Protein AF-A0A1J3DJ82-F1 (afdb_monomer_lite)

Radius of gyration: 25.89 Å; chains: 1; bounding box: 65×46×77 Å

Structure (mmCIF, N/CA/C/O backbone):
data_AF-A0A1J3DJ82-F1
#
_entry.id   AF-A0A1J3DJ82-F1
#
loop_
_atom_site.group_PDB
_atom_site.id
_atom_site.type_symbol
_atom_site.label_atom_id
_atom_site.label_alt_id
_atom_site.label_comp_id
_atom_site.label_asym_id
_atom_site.label_entity_id
_atom_site.label_seq_id
_atom_site.pdbx_PDB_ins_code
_atom_site.Cartn_x
_atom_site.Cartn_y
_atom_site.Cartn_z
_atom_site.occupancy
_atom_site.B_iso_or_equiv
_atom_site.auth_seq_id
_atom_site.auth_comp_id
_atom_site.auth_asym_id
_atom_site.auth_atom_id
_atom_site.pdbx_PDB_model_num
ATOM 1 N N . PRO A 1 1 ? 9.971 11.910 10.826 1.00 67.25 1 PRO A N 1
ATOM 2 C CA . PRO A 1 1 ? 11.140 11.714 9.933 1.00 67.25 1 PRO A CA 1
ATOM 3 C C . PRO A 1 1 ? 10.758 12.055 8.487 1.00 67.25 1 PRO A C 1
ATOM 5 O O . PRO A 1 1 ? 9.650 11.736 8.072 1.00 67.25 1 PRO A O 1
ATOM 8 N N . SER A 1 2 ? 11.635 12.730 7.747 1.00 73.75 2 SER A N 1
ATOM 9 C CA . SER A 1 2 ? 11.445 13.043 6.327 1.00 73.75 2 SER A CA 1
ATOM 10 C C . SER A 1 2 ? 12.507 12.320 5.497 1.00 73.75 2 SER A C 1
ATOM 12 O O . SER A 1 2 ? 13.631 12.121 5.958 1.00 73.75 2 SER A O 1
ATOM 14 N N . ARG A 1 3 ? 12.142 11.896 4.283 1.00 75.88 3 ARG A N 1
ATOM 15 C CA . ARG A 1 3 ? 13.040 11.240 3.325 1.00 75.88 3 ARG A CA 1
ATOM 16 C C . ARG A 1 3 ? 12.827 11.855 1.951 1.00 75.88 3 ARG A C 1
ATOM 18 O O . ARG A 1 3 ? 11.694 11.933 1.483 1.00 75.88 3 ARG A O 1
ATOM 25 N N . GLU A 1 4 ? 13.912 12.283 1.322 1.00 82.00 4 GLU A N 1
ATOM 26 C CA . GLU A 1 4 ? 13.890 12.733 -0.065 1.00 82.00 4 GLU A CA 1
ATOM 27 C C . GLU A 1 4 ? 13.910 11.520 -0.999 1.00 82.00 4 GLU A C 1
ATOM 29 O O . GLU A 1 4 ? 14.662 10.564 -0.790 1.00 82.00 4 GLU A O 1
ATOM 34 N N . ILE A 1 5 ? 13.055 11.547 -2.019 1.00 78.50 5 ILE A N 1
ATOM 35 C CA . ILE A 1 5 ? 12.950 10.484 -3.014 1.00 78.50 5 ILE A CA 1
ATOM 36 C C . ILE A 1 5 ? 13.357 11.068 -4.363 1.00 78.50 5 ILE A C 1
ATOM 38 O O . ILE A 1 5 ? 12.612 11.838 -4.966 1.00 78.50 5 ILE A O 1
ATOM 42 N N . VAL A 1 6 ? 14.533 10.672 -4.846 1.00 81.38 6 VAL A N 1
ATOM 43 C CA . VAL A 1 6 ? 15.027 11.069 -6.165 1.00 81.38 6 VAL A CA 1
ATOM 44 C C . VAL A 1 6 ? 14.463 10.113 -7.211 1.00 81.38 6 VAL A C 1
ATOM 46 O O . VAL A 1 6 ? 14.682 8.905 -7.149 1.00 81.38 6 VAL A O 1
ATOM 49 N N . HIS A 1 7 ? 13.739 10.654 -8.186 1.00 76.69 7 HIS A N 1
ATOM 50 C CA . HIS A 1 7 ? 13.222 9.904 -9.326 1.00 76.69 7 HIS A CA 1
ATOM 51 C C . HIS A 1 7 ? 13.285 10.765 -10.593 1.00 76.69 7 HIS A C 1
ATOM 53 O O . HIS A 1 7 ? 13.337 11.993 -10.519 1.00 76.69 7 HIS A O 1
ATOM 59 N N . SER A 1 8 ? 13.253 10.144 -11.774 1.00 79.81 8 SER A N 1
ATOM 60 C CA . SER A 1 8 ? 13.130 10.910 -13.017 1.00 79.81 8 SER A CA 1
ATOM 61 C C . SER A 1 8 ? 11.715 11.477 -13.154 1.00 79.81 8 SER A C 1
ATOM 63 O O . SER A 1 8 ? 10.728 10.841 -12.768 1.00 79.81 8 SER A O 1
ATOM 65 N N . HIS A 1 9 ? 11.597 12.681 -13.714 1.00 74.56 9 HIS A N 1
ATOM 66 C CA . HIS A 1 9 ? 10.300 13.302 -13.997 1.00 74.56 9 HIS A CA 1
ATOM 67 C C . HIS A 1 9 ? 9.431 12.412 -14.909 1.00 74.56 9 HIS A C 1
ATOM 69 O O . HIS A 1 9 ? 8.230 12.247 -14.685 1.00 74.56 9 HIS A O 1
ATOM 75 N N . ASP A 1 10 ? 10.061 11.753 -15.884 1.00 78.50 10 ASP A N 1
ATOM 76 C CA . ASP A 1 10 ? 9.384 10.891 -16.857 1.00 78.50 10 ASP A CA 1
ATOM 77 C C . ASP A 1 10 ? 8.831 9.595 -16.269 1.00 78.50 10 ASP A C 1
ATOM 79 O O . ASP A 1 10 ? 7.903 9.013 -16.825 1.00 78.50 10 ASP A O 1
ATOM 83 N N . PHE A 1 11 ? 9.354 9.141 -15.134 1.00 80.06 11 PHE A N 1
ATOM 84 C CA . PHE A 1 11 ? 8.830 7.948 -14.486 1.00 80.06 11 PHE A CA 1
ATOM 85 C C . PHE A 1 11 ? 7.483 8.223 -13.804 1.00 80.06 11 PHE A C 1
ATOM 87 O O . PHE A 1 11 ? 6.529 7.463 -13.970 1.00 80.06 11 PHE A O 1
ATOM 94 N N . ASN A 1 12 ? 7.365 9.347 -13.095 1.00 82.94 12 ASN A N 1
ATOM 95 C CA . ASN A 1 12 ? 6.181 9.631 -12.283 1.00 82.94 12 ASN A CA 1
ATOM 96 C C . ASN A 1 12 ? 4.997 10.154 -13.120 1.00 82.94 12 ASN A C 1
ATOM 98 O O . ASN A 1 12 ? 3.842 9.933 -12.770 1.00 82.94 12 ASN A O 1
ATOM 102 N N . ARG A 1 13 ? 5.256 10.767 -14.288 1.00 87.56 13 ARG A N 1
ATOM 103 C CA . ARG A 1 13 ? 4.194 11.295 -15.173 1.00 87.56 13 ARG A CA 1
ATOM 104 C C . ARG A 1 13 ? 3.207 10.236 -15.684 1.00 87.56 13 ARG A C 1
ATOM 106 O O . ARG A 1 13 ? 2.110 10.577 -16.115 1.00 87.56 13 ARG A O 1
ATOM 113 N N . HIS A 1 14 ? 3.623 8.971 -15.700 1.00 88.12 14 HIS A N 1
ATOM 114 C CA . HIS A 1 14 ? 2.829 7.836 -16.175 1.00 88.12 14 HIS A CA 1
ATOM 115 C C . HIS A 1 14 ? 2.291 6.971 -15.037 1.00 88.12 14 HIS A C 1
ATOM 117 O O . HIS A 1 14 ? 1.587 5.989 -15.286 1.00 88.12 14 HIS A O 1
ATOM 123 N N . LEU A 1 15 ? 2.630 7.310 -13.795 1.00 89.56 15 LEU A N 1
ATOM 124 C CA . LEU A 1 15 ? 2.198 6.551 -12.645 1.00 89.56 15 LEU A CA 1
ATOM 125 C C . LEU A 1 15 ? 0.747 6.899 -12.318 1.00 89.56 15 LEU A C 1
ATOM 127 O O . LEU A 1 15 ? 0.344 8.062 -12.309 1.00 89.56 15 LEU A O 1
ATOM 131 N N . THR A 1 16 ? -0.055 5.872 -12.047 1.00 93.88 16 THR A N 1
ATOM 132 C CA . THR A 1 16 ? -1.401 6.097 -11.515 1.00 93.88 16 THR A CA 1
ATOM 133 C C . THR A 1 16 ? -1.276 6.766 -10.143 1.00 93.88 16 THR A C 1
ATOM 135 O O . THR A 1 16 ? -0.488 6.280 -9.330 1.00 93.88 16 THR A O 1
ATOM 138 N N . PRO A 1 17 ? -2.033 7.841 -9.858 1.00 93.50 17 PRO A N 1
ATOM 139 C CA . PRO A 1 17 ? -2.006 8.474 -8.547 1.00 93.50 17 PRO A CA 1
ATOM 140 C C . PRO A 1 17 ? -2.315 7.471 -7.439 1.00 93.50 17 PRO A C 1
ATOM 142 O O . PRO A 1 17 ? -3.263 6.688 -7.550 1.00 93.50 17 PRO A O 1
ATOM 145 N N . PHE A 1 18 ? -1.523 7.518 -6.370 1.00 95.62 18 PHE A N 1
ATOM 146 C CA . PHE A 1 18 ? -1.747 6.680 -5.202 1.00 95.62 18 PHE A CA 1
ATOM 147 C C . PHE A 1 18 ? -3.068 7.034 -4.539 1.00 95.62 18 PHE A C 1
ATOM 149 O O . PHE A 1 18 ? -3.422 8.209 -4.415 1.00 95.62 18 PHE A O 1
ATOM 156 N N . LYS A 1 19 ? -3.778 6.003 -4.090 1.00 96.44 19 LYS A N 1
ATOM 157 C CA . LYS A 1 19 ? -4.995 6.158 -3.302 1.00 96.44 19 LYS A CA 1
ATOM 158 C C . LYS A 1 19 ? -4.866 5.336 -2.036 1.00 96.44 19 LYS A C 1
ATOM 160 O O . LYS A 1 19 ? -4.700 4.120 -2.102 1.00 96.44 19 LYS A O 1
ATOM 165 N N . ALA A 1 20 ? -4.917 6.039 -0.915 1.00 97.25 20 ALA A N 1
ATOM 166 C CA . ALA A 1 20 ? -5.149 5.437 0.381 1.00 97.25 20 ALA A CA 1
ATOM 167 C C . ALA A 1 20 ? -6.644 5.126 0.512 1.00 97.25 20 ALA A C 1
ATOM 169 O O . ALA A 1 20 ? -7.482 5.924 0.086 1.00 97.25 20 ALA A O 1
ATOM 170 N N . GLU A 1 21 ? -6.970 3.966 1.063 1.00 97.50 21 GLU A N 1
ATOM 171 C CA . GLU A 1 21 ? -8.342 3.479 1.194 1.00 97.50 21 GLU A CA 1
ATOM 172 C C . GLU A 1 21 ? -8.560 2.934 2.605 1.00 97.50 21 GLU A C 1
ATOM 174 O O . GLU A 1 21 ? -7.694 2.244 3.139 1.00 97.50 21 GLU A O 1
ATOM 179 N N . TRP A 1 22 ? -9.710 3.244 3.199 1.00 97.56 22 TRP A N 1
ATOM 180 C CA . TRP A 1 22 ? -10.109 2.706 4.500 1.00 97.56 22 TRP A CA 1
ATOM 181 C C . TRP A 1 22 ? -10.492 1.231 4.387 1.00 97.56 22 TRP A C 1
ATOM 183 O O . TRP A 1 22 ? -11.026 0.810 3.355 1.00 97.56 22 TRP A O 1
ATOM 193 N N . ASP A 1 23 ? -10.267 0.455 5.447 1.00 96.25 23 ASP A N 1
ATOM 194 C CA . ASP A 1 23 ? -10.859 -0.877 5.550 1.00 96.25 23 ASP A CA 1
ATOM 195 C C . ASP A 1 23 ? -12.384 -0.755 5.720 1.00 96.25 23 ASP A C 1
ATOM 197 O O . ASP A 1 23 ? -12.850 -0.295 6.760 1.00 96.25 23 ASP A O 1
ATOM 201 N N . PRO A 1 24 ? -13.195 -1.187 4.735 1.00 95.75 24 PRO A N 1
ATOM 202 C CA . PRO A 1 24 ? -14.652 -1.133 4.836 1.00 95.75 24 PRO A CA 1
ATOM 203 C C . PRO A 1 24 ? -15.230 -2.015 5.953 1.00 95.75 24 PRO A C 1
ATOM 205 O O . PRO A 1 24 ? -16.403 -1.861 6.292 1.00 95.75 24 PRO A O 1
ATOM 208 N N . LYS A 1 25 ? -14.457 -2.971 6.484 1.00 93.81 25 LYS A N 1
ATOM 209 C CA . LYS A 1 25 ? -14.862 -3.823 7.611 1.00 93.81 25 LYS A CA 1
ATOM 210 C C . LYS A 1 25 ? -14.563 -3.175 8.961 1.00 93.81 25 LYS A C 1
ATOM 212 O O . LYS A 1 25 ? -15.139 -3.593 9.965 1.00 93.81 25 LYS A O 1
ATOM 217 N N . ASP A 1 26 ? -13.678 -2.182 8.995 1.00 93.19 26 ASP A N 1
ATOM 218 C CA . ASP A 1 26 ? -13.291 -1.503 10.221 1.00 93.19 26 ASP A CA 1
ATOM 219 C C . ASP A 1 26 ? -14.275 -0.376 10.554 1.00 93.19 26 ASP A C 1
ATOM 221 O O . ASP A 1 26 ? -14.198 0.732 10.028 1.00 93.19 26 ASP A O 1
ATOM 225 N N . ALA A 1 27 ? -15.194 -0.654 11.480 1.00 92.69 27 ALA A N 1
ATOM 226 C CA . ALA A 1 27 ? -16.154 0.334 11.969 1.00 92.69 27 ALA A CA 1
ATOM 227 C C . ALA A 1 27 ? -15.504 1.496 12.742 1.00 92.69 27 ALA A C 1
ATOM 229 O O . ALA A 1 27 ? -16.164 2.508 12.970 1.00 92.69 27 ALA A O 1
ATOM 230 N N . SER A 1 28 ? -14.248 1.351 13.178 1.00 94.25 28 SER A N 1
ATOM 231 C CA . SER A 1 28 ? -13.514 2.423 13.853 1.00 94.25 28 SER A CA 1
ATOM 232 C C . SER A 1 28 ? -12.836 3.395 12.889 1.00 94.25 28 SER A C 1
ATOM 234 O O . SER A 1 28 ? -12.306 4.402 13.351 1.00 94.25 28 SER A O 1
ATOM 236 N N . GLU A 1 29 ? -12.873 3.115 11.577 1.00 93.81 29 GLU A N 1
ATOM 237 C CA . GLU A 1 29 ? -12.231 3.927 10.536 1.00 93.81 29 GLU A CA 1
ATOM 238 C C . GLU A 1 29 ? -10.769 4.241 10.898 1.00 93.81 29 GLU A C 1
ATOM 240 O O . GLU A 1 29 ? -10.297 5.374 10.801 1.00 93.81 29 GLU A O 1
ATOM 245 N N . SER A 1 30 ? -10.054 3.227 11.385 1.00 95.94 30 SER A N 1
ATOM 246 C CA . SER A 1 30 ? -8.673 3.349 11.848 1.00 95.94 30 SER A CA 1
ATOM 247 C C . SER A 1 30 ? -7.689 2.762 10.846 1.00 95.94 30 SER A C 1
ATOM 249 O O . SER A 1 30 ? -6.600 3.294 10.669 1.00 95.94 30 SER A O 1
ATOM 251 N N . LEU A 1 31 ? -8.067 1.711 10.122 1.00 96.88 31 LEU A N 1
ATOM 252 C CA . LEU A 1 31 ? -7.142 1.012 9.241 1.00 96.88 31 LEU A CA 1
ATOM 253 C C . LEU A 1 31 ? -7.153 1.578 7.817 1.00 96.88 31 LEU A C 1
ATOM 255 O O . LEU A 1 31 ? -8.176 1.571 7.129 1.00 96.88 31 LEU A O 1
ATOM 259 N N . ILE A 1 32 ? -5.984 2.019 7.353 1.00 97.75 32 ILE A N 1
ATOM 260 C CA . ILE A 1 32 ? -5.748 2.522 5.997 1.00 97.75 32 ILE A CA 1
ATOM 261 C C . ILE A 1 32 ? -4.851 1.551 5.237 1.00 97.75 32 ILE A C 1
ATOM 263 O O . ILE A 1 32 ? -3.831 1.100 5.754 1.00 97.75 32 ILE A O 1
ATOM 267 N N . VAL A 1 33 ? -5.181 1.303 3.971 1.00 97.94 33 VAL A N 1
ATOM 268 C CA . VAL A 1 33 ? -4.346 0.567 3.019 1.00 97.94 33 VAL A CA 1
ATOM 269 C C . VAL A 1 33 ? -3.810 1.513 1.955 1.00 97.94 33 VAL A C 1
ATOM 271 O O . VAL A 1 33 ? -4.575 2.219 1.296 1.00 97.94 33 VAL A O 1
ATOM 274 N N . VAL A 1 34 ? -2.494 1.513 1.741 1.00 97.69 34 VAL A N 1
ATOM 275 C CA . VAL A 1 34 ? -1.844 2.366 0.736 1.00 97.69 34 VAL A CA 1
ATOM 276 C C . VAL A 1 34 ? -0.609 1.693 0.143 1.00 97.69 34 VAL A C 1
ATOM 278 O O . VAL A 1 34 ? 0.130 0.993 0.823 1.00 97.69 34 VAL A O 1
ATOM 281 N N . GLY A 1 35 ? -0.373 1.884 -1.155 1.00 96.50 35 GLY A N 1
ATOM 282 C CA . GLY A 1 35 ? 0.841 1.383 -1.800 1.00 96.50 35 GLY A CA 1
ATOM 283 C C . GLY A 1 35 ? 2.058 2.245 -1.478 1.00 96.50 35 GLY A C 1
ATOM 284 O O . GLY A 1 35 ? 1.962 3.473 -1.485 1.00 96.50 35 GLY A O 1
ATOM 285 N N . ARG A 1 36 ? 3.222 1.623 -1.286 1.00 92.88 36 ARG A N 1
ATOM 286 C CA . ARG A 1 36 ? 4.495 2.330 -1.119 1.00 92.88 36 ARG A CA 1
ATOM 287 C C . ARG A 1 36 ? 5.157 2.584 -2.471 1.00 92.88 36 ARG A C 1
ATOM 289 O O . ARG A 1 36 ? 5.317 1.677 -3.286 1.00 92.88 36 ARG A O 1
ATOM 296 N N . TYR A 1 37 ? 5.566 3.829 -2.709 1.00 89.62 37 TYR A N 1
ATOM 297 C CA . TYR A 1 37 ? 6.153 4.234 -3.985 1.00 89.62 37 TYR A CA 1
ATOM 298 C C . TYR A 1 37 ? 7.546 3.661 -4.226 1.00 89.62 37 TYR A C 1
ATOM 300 O O . TYR A 1 37 ? 7.721 2.858 -5.129 1.00 89.62 37 TYR A O 1
ATOM 308 N N . ILE A 1 38 ? 8.542 4.055 -3.440 1.00 80.12 38 ILE A N 1
ATOM 309 C CA . ILE A 1 38 ? 9.905 3.529 -3.531 1.00 80.12 38 ILE A CA 1
ATOM 310 C C . ILE A 1 38 ? 10.259 3.033 -2.138 1.00 80.12 38 ILE A C 1
ATOM 312 O O . ILE A 1 38 ? 10.217 3.807 -1.180 1.00 80.12 38 ILE A O 1
ATOM 316 N N . SER A 1 39 ? 10.548 1.740 -2.022 1.00 72.94 39 SER A N 1
ATOM 317 C CA . SER A 1 39 ? 10.983 1.139 -0.768 1.00 72.94 39 SER A CA 1
ATOM 318 C C . SER A 1 39 ? 12.495 0.970 -0.729 1.00 72.94 39 SER A C 1
ATOM 320 O O . SER A 1 39 ? 13.217 1.211 -1.697 1.00 72.94 39 SER A O 1
ATOM 322 N N . GLU A 1 40 ? 12.969 0.503 0.418 1.00 74.19 40 GLU A N 1
ATOM 323 C CA . GLU A 1 40 ? 14.321 -0.013 0.557 1.00 74.19 40 GLU A CA 1
ATOM 324 C C . GLU A 1 40 ? 14.491 -1.307 -0.241 1.00 74.19 40 GLU A C 1
ATOM 326 O O . GLU A 1 40 ? 13.518 -1.994 -0.563 1.00 74.19 40 GLU A O 1
ATOM 331 N N . ASN A 1 41 ? 15.737 -1.621 -0.586 1.00 80.00 41 ASN A N 1
ATOM 332 C CA . ASN A 1 41 ? 16.052 -2.845 -1.305 1.00 80.00 41 ASN A CA 1
ATOM 333 C C . ASN A 1 41 ? 15.881 -4.045 -0.369 1.00 80.00 41 ASN A C 1
ATOM 335 O O . ASN A 1 41 ? 16.636 -4.208 0.588 1.00 80.00 41 ASN A O 1
ATOM 339 N N . TYR A 1 42 ? 14.949 -4.932 -0.698 1.00 77.81 42 TYR A N 1
ATOM 340 C CA . TYR A 1 42 ? 14.754 -6.208 -0.026 1.00 77.81 42 TYR A CA 1
ATOM 341 C C . TYR A 1 42 ? 15.723 -7.229 -0.628 1.00 77.81 42 TYR A C 1
ATOM 343 O O . TYR A 1 42 ? 15.484 -7.771 -1.705 1.00 77.81 42 TYR A O 1
ATOM 351 N N . ASN A 1 43 ? 16.856 -7.469 0.040 1.00 80.56 43 ASN A N 1
ATOM 352 C CA . ASN A 1 43 ? 17.897 -8.405 -0.415 1.00 80.56 43 ASN A CA 1
ATOM 353 C C . ASN A 1 43 ? 18.382 -8.143 -1.857 1.00 80.56 43 ASN A C 1
ATOM 355 O O . ASN A 1 43 ? 18.627 -9.069 -2.627 1.00 80.56 43 ASN A O 1
ATOM 359 N N . GLY A 1 44 ? 18.504 -6.865 -2.230 1.00 79.56 44 GLY A N 1
ATOM 360 C CA . GLY A 1 44 ? 18.920 -6.448 -3.573 1.00 79.56 44 GLY A CA 1
ATOM 361 C C . GLY A 1 44 ? 17.787 -6.342 -4.600 1.00 79.56 44 GLY A C 1
ATOM 362 O O . GLY A 1 44 ? 18.047 -5.912 -5.720 1.00 79.56 44 GLY A O 1
ATOM 363 N N . ALA A 1 45 ? 16.544 -6.669 -4.232 1.00 80.31 45 ALA A N 1
ATOM 364 C CA . ALA A 1 45 ? 15.361 -6.419 -5.051 1.00 80.31 45 ALA A CA 1
ATOM 365 C C . ALA A 1 45 ? 14.639 -5.143 -4.594 1.00 80.31 45 ALA A C 1
ATOM 367 O O . ALA A 1 45 ? 14.334 -4.979 -3.413 1.00 80.31 45 ALA A O 1
ATOM 368 N N . ALA A 1 46 ? 14.336 -4.247 -5.531 1.00 83.69 46 ALA A N 1
ATOM 369 C CA . ALA A 1 46 ? 13.431 -3.131 -5.280 1.00 83.69 46 ALA A CA 1
ATOM 370 C C . ALA A 1 46 ? 11.993 -3.668 -5.301 1.00 83.69 46 ALA A C 1
ATOM 372 O O . ALA A 1 46 ? 11.458 -3.966 -6.370 1.00 83.69 46 ALA A O 1
ATOM 373 N N . LEU A 1 47 ? 11.406 -3.872 -4.121 1.00 89.50 47 LEU A N 1
ATOM 374 C CA . LEU A 1 47 ? 10.004 -4.272 -3.993 1.00 89.50 47 LEU A CA 1
ATOM 375 C C . LEU A 1 47 ? 9.139 -3.049 -3.697 1.00 89.50 47 LEU A C 1
ATOM 377 O O . LEU A 1 47 ? 9.636 -1.956 -3.466 1.00 89.50 47 LEU A O 1
ATOM 381 N N . HIS A 1 48 ? 7.825 -3.215 -3.756 1.00 92.25 48 HIS A N 1
ATOM 382 C CA . HIS A 1 48 ? 6.884 -2.127 -3.510 1.00 92.25 48 HIS A CA 1
ATOM 383 C C . HIS A 1 48 ? 5.738 -2.664 -2.656 1.00 92.25 48 HIS A C 1
ATOM 385 O O . HIS A 1 48 ? 4.741 -3.137 -3.209 1.00 92.25 48 HIS A O 1
ATOM 391 N N . PRO A 1 49 ? 5.901 -2.670 -1.321 1.00 94.38 49 PRO A N 1
ATOM 392 C CA . PRO A 1 49 ? 4.896 -3.214 -0.426 1.00 94.38 49 PRO A CA 1
ATOM 393 C C . PRO A 1 49 ? 3.619 -2.372 -0.430 1.00 94.38 49 PRO A C 1
ATOM 395 O O . PRO A 1 49 ? 3.604 -1.191 -0.795 1.00 94.38 49 PRO A O 1
ATOM 398 N N . ILE A 1 50 ? 2.539 -3.017 -0.011 1.00 96.88 50 ILE A N 1
ATOM 399 C CA . ILE A 1 50 ? 1.276 -2.383 0.340 1.00 96.88 50 ILE A CA 1
ATOM 400 C C . ILE A 1 50 ? 1.227 -2.319 1.861 1.00 96.88 50 ILE A C 1
ATOM 402 O O . ILE A 1 50 ? 1.289 -3.353 2.529 1.00 96.88 50 ILE A O 1
ATOM 406 N N . ASP A 1 51 ? 1.113 -1.110 2.385 1.00 96.75 51 ASP A N 1
ATOM 407 C CA . ASP A 1 51 ? 1.183 -0.820 3.806 1.00 96.75 51 ASP A CA 1
ATOM 408 C C . ASP A 1 51 ? -0.221 -0.756 4.400 1.00 96.75 51 ASP A C 1
ATOM 410 O O . ASP A 1 51 ? -1.122 -0.127 3.836 1.00 96.75 51 ASP A O 1
ATOM 414 N N . PHE A 1 52 ? -0.378 -1.381 5.562 1.00 97.44 52 PHE A N 1
ATOM 415 C CA . PHE A 1 52 ? -1.530 -1.233 6.441 1.00 97.44 52 PHE A CA 1
ATOM 416 C C . PHE A 1 52 ? -1.120 -0.323 7.589 1.00 97.44 52 PHE A C 1
ATOM 418 O O . PHE A 1 52 ? -0.196 -0.655 8.332 1.00 97.44 52 PHE A O 1
ATOM 425 N N . ILE A 1 53 ? -1.772 0.824 7.721 1.00 97.50 53 ILE A N 1
ATOM 426 C CA . ILE A 1 53 ? -1.420 1.855 8.697 1.00 97.50 53 ILE A CA 1
ATOM 427 C C . ILE A 1 53 ? -2.632 2.119 9.579 1.00 97.50 53 ILE A C 1
ATOM 429 O O . ILE A 1 53 ? -3.727 2.348 9.071 1.00 97.50 53 ILE A O 1
ATOM 433 N N . ASP A 1 54 ? -2.425 2.110 10.890 1.00 97.31 54 ASP A N 1
ATOM 434 C CA . ASP A 1 54 ? -3.409 2.580 11.858 1.00 97.31 54 ASP A CA 1
ATOM 435 C C . ASP A 1 54 ? -3.355 4.114 11.910 1.00 97.31 54 ASP A C 1
ATOM 437 O O . ASP A 1 54 ? -2.333 4.718 12.238 1.00 97.31 54 ASP A O 1
ATOM 441 N N . SER A 1 55 ? -4.452 4.760 11.535 1.00 96.62 55 SER A N 1
ATOM 442 C CA . SER A 1 55 ? -4.592 6.210 11.446 1.00 96.62 55 SER A CA 1
ATOM 443 C C . SER A 1 55 ? -4.592 6.887 12.818 1.00 96.62 55 SER A C 1
ATOM 445 O O . SER A 1 55 ? -4.256 8.069 12.909 1.00 96.62 55 SER A O 1
ATOM 447 N N . SER A 1 56 ? -4.920 6.151 13.886 1.00 95.31 56 SER A N 1
ATOM 448 C CA . SER A 1 56 ? -5.036 6.695 15.240 1.00 95.31 56 SER A CA 1
ATOM 449 C C . SER A 1 56 ? -3.675 7.027 15.859 1.00 95.31 56 SER A C 1
ATOM 451 O O . SER A 1 56 ? -3.542 8.003 16.597 1.00 95.31 56 SER A O 1
ATOM 453 N N . ASN A 1 57 ? -2.649 6.241 15.527 1.00 94.81 57 ASN A N 1
ATOM 454 C CA . ASN A 1 57 ? -1.283 6.372 16.044 1.00 94.81 57 ASN A CA 1
ATOM 455 C C . ASN A 1 57 ? -0.222 6.525 14.935 1.00 94.81 57 ASN A C 1
ATOM 457 O O . ASN A 1 57 ? 0.933 6.830 15.235 1.00 94.81 57 ASN A O 1
ATOM 461 N N . GLY A 1 58 ? -0.593 6.342 13.665 1.00 93.88 58 GLY A N 1
ATOM 462 C CA . GLY A 1 58 ? 0.315 6.368 12.517 1.00 93.88 58 GLY A CA 1
ATOM 463 C C . GLY A 1 58 ? 1.218 5.136 12.405 1.00 93.88 58 GLY A C 1
ATOM 464 O O . GLY A 1 58 ? 2.224 5.183 11.694 1.00 93.88 58 GLY A O 1
ATOM 465 N N . GLN A 1 59 ? 0.917 4.055 13.126 1.00 96.12 59 GLN A N 1
ATOM 466 C CA . GLN A 1 59 ? 1.746 2.859 13.176 1.00 96.12 59 GLN A CA 1
ATOM 467 C C . GLN A 1 59 ? 1.516 1.976 11.948 1.00 96.12 59 GLN A C 1
ATOM 469 O O . GLN A 1 59 ? 0.386 1.707 11.546 1.00 96.12 59 GLN A O 1
ATOM 474 N N . LEU A 1 60 ? 2.611 1.470 11.383 1.00 95.31 60 LEU A N 1
ATOM 475 C CA . LEU A 1 60 ? 2.576 0.409 10.383 1.00 95.31 60 LEU A CA 1
ATOM 476 C C . LEU A 1 60 ? 2.170 -0.914 11.055 1.00 95.31 60 LEU A C 1
ATOM 478 O O . LEU A 1 60 ? 2.902 -1.436 11.896 1.00 95.31 60 LEU A O 1
ATOM 482 N N . VAL A 1 61 ? 1.007 -1.438 10.679 1.00 96.50 61 VAL A N 1
ATOM 483 C CA . VAL A 1 61 ? 0.402 -2.666 11.214 1.00 96.50 61 VAL A CA 1
ATOM 484 C C . VAL A 1 61 ? 0.905 -3.897 10.465 1.00 96.50 61 VAL A C 1
ATOM 486 O O . VAL A 1 61 ? 1.248 -4.905 11.081 1.00 96.50 61 VAL A O 1
ATOM 489 N N . ALA A 1 62 ? 0.949 -3.823 9.135 1.00 95.06 62 ALA A N 1
ATOM 490 C CA . ALA A 1 62 ? 1.378 -4.921 8.277 1.00 95.06 62 ALA A CA 1
ATOM 491 C C . ALA A 1 62 ? 1.881 -4.415 6.919 1.00 95.06 62 ALA A C 1
ATOM 493 O O . ALA A 1 62 ? 1.532 -3.320 6.478 1.00 95.06 62 ALA A O 1
ATOM 494 N N . GLU A 1 63 ? 2.659 -5.256 6.240 1.00 94.62 63 GLU A N 1
ATOM 495 C CA . GLU A 1 63 ? 3.108 -5.045 4.865 1.00 94.62 63 GLU A CA 1
ATOM 496 C C . GLU A 1 63 ? 2.768 -6.279 4.027 1.00 94.62 63 GLU A C 1
ATOM 498 O O . GLU A 1 63 ? 3.031 -7.413 4.432 1.00 94.62 63 GLU A O 1
ATOM 503 N N . VAL A 1 64 ? 2.212 -6.061 2.839 1.00 94.62 64 VAL A N 1
ATOM 504 C CA . VAL A 1 64 ? 1.944 -7.118 1.860 1.00 94.62 64 VAL A CA 1
ATOM 505 C C . VAL A 1 64 ? 2.855 -6.919 0.656 1.00 94.62 64 VAL A C 1
ATOM 507 O O . VAL A 1 64 ? 2.848 -5.863 0.026 1.00 94.62 64 VAL A O 1
ATOM 510 N N . MET A 1 65 ? 3.644 -7.941 0.327 1.00 91.88 65 MET A N 1
ATOM 511 C CA . MET A 1 65 ? 4.559 -7.937 -0.814 1.00 91.88 65 MET A CA 1
ATOM 512 C C . MET A 1 65 ? 4.756 -9.348 -1.376 1.00 91.88 65 MET A C 1
ATOM 514 O O . MET A 1 65 ? 4.670 -10.334 -0.648 1.00 91.88 65 MET A O 1
ATOM 518 N N . ASP A 1 66 ? 5.065 -9.435 -2.669 1.00 90.50 66 ASP A N 1
ATOM 519 C CA . ASP A 1 66 ? 5.484 -10.666 -3.345 1.00 90.50 66 ASP A CA 1
ATOM 520 C C . ASP A 1 66 ? 6.784 -10.368 -4.114 1.00 90.50 66 ASP A C 1
ATOM 522 O O . ASP A 1 66 ? 6.799 -9.430 -4.914 1.00 90.50 66 ASP A O 1
ATOM 526 N N . PRO A 1 67 ? 7.871 -11.140 -3.924 1.00 90.06 67 PRO A N 1
ATOM 527 C CA . PRO A 1 67 ? 9.126 -10.941 -4.654 1.00 90.06 67 PRO A CA 1
ATOM 528 C C . PRO A 1 67 ? 9.004 -11.005 -6.185 1.00 90.06 67 PRO A C 1
ATOM 530 O O . PRO A 1 67 ? 9.855 -10.474 -6.895 1.00 90.06 67 PRO A O 1
ATOM 533 N N . ASN A 1 68 ? 7.961 -11.652 -6.710 1.00 89.44 68 ASN A N 1
ATOM 534 C CA . ASN A 1 68 ? 7.673 -11.722 -8.143 1.00 89.44 68 ASN A CA 1
ATOM 535 C C . ASN A 1 68 ? 6.943 -10.473 -8.664 1.00 89.44 68 ASN A C 1
ATOM 537 O O . ASN A 1 68 ? 6.789 -10.314 -9.876 1.00 89.44 68 ASN A O 1
ATOM 541 N N . ILE A 1 69 ? 6.482 -9.598 -7.767 1.00 89.50 69 ILE A N 1
ATOM 542 C CA . ILE A 1 69 ? 5.798 -8.345 -8.079 1.00 89.50 69 ILE A CA 1
ATOM 543 C C . ILE A 1 69 ? 6.748 -7.194 -7.738 1.00 89.50 69 ILE A C 1
ATOM 545 O O . ILE A 1 69 ? 6.753 -6.645 -6.641 1.00 89.50 69 ILE A O 1
ATOM 549 N N . THR A 1 70 ? 7.565 -6.818 -8.718 1.00 88.94 70 THR A N 1
ATOM 550 C CA . THR A 1 70 ? 8.527 -5.707 -8.610 1.00 88.94 70 THR A CA 1
ATOM 551 C C . THR A 1 70 ? 7.951 -4.373 -9.077 1.00 88.94 70 THR A C 1
ATOM 553 O O . THR A 1 70 ? 8.674 -3.396 -9.237 1.00 88.94 70 THR A O 1
ATOM 556 N N . THR A 1 71 ? 6.650 -4.317 -9.356 1.00 91.75 71 THR A N 1
ATOM 557 C CA . THR A 1 71 ? 5.977 -3.115 -9.843 1.00 91.75 71 THR A CA 1
ATOM 558 C C . THR A 1 71 ? 5.255 -2.398 -8.711 1.00 91.75 71 THR A C 1
ATOM 560 O O . THR A 1 71 ? 4.698 -3.012 -7.807 1.00 91.75 71 THR A O 1
ATOM 563 N N . ILE A 1 72 ? 5.225 -1.071 -8.791 1.00 93.00 72 ILE A N 1
ATOM 564 C CA . ILE A 1 72 ? 4.525 -0.211 -7.836 1.00 93.00 72 ILE A CA 1
ATOM 565 C C . ILE A 1 72 ? 3.022 -0.485 -7.881 1.00 93.00 72 ILE A C 1
ATOM 567 O O . ILE A 1 72 ? 2.441 -0.601 -8.965 1.00 93.00 72 ILE A O 1
ATOM 571 N N . THR A 1 73 ? 2.383 -0.530 -6.715 1.00 95.06 73 THR A N 1
ATOM 572 C CA . THR A 1 73 ? 0.960 -0.865 -6.580 1.00 95.06 73 THR A CA 1
ATOM 573 C C . THR A 1 73 ? 0.161 0.325 -6.030 1.00 95.06 73 THR A C 1
ATOM 575 O O . THR A 1 73 ? -0.113 0.383 -4.832 1.00 95.06 73 THR A O 1
ATOM 578 N N . PRO A 1 74 ? -0.193 1.315 -6.871 1.00 95.62 74 PRO A N 1
ATOM 579 C CA . PRO A 1 74 ? -0.741 2.594 -6.411 1.00 95.62 74 PRO A CA 1
ATOM 580 C C . PRO A 1 74 ? -2.188 2.535 -5.905 1.00 95.62 74 PRO A C 1
ATOM 582 O O . PRO A 1 74 ? -2.601 3.413 -5.148 1.00 95.62 74 PRO A O 1
ATOM 585 N N . VAL A 1 75 ? -2.970 1.537 -6.327 1.00 97.25 75 VAL A N 1
ATOM 586 C CA . VAL A 1 75 ? -4.393 1.417 -5.981 1.00 97.25 75 VAL A CA 1
ATOM 587 C C . VAL A 1 75 ? -4.682 0.052 -5.371 1.00 97.25 75 VAL A C 1
ATOM 589 O O . VAL A 1 75 ? -4.369 -0.981 -5.962 1.00 97.25 75 VAL A O 1
ATOM 592 N N . ASN A 1 76 ? -5.283 0.060 -4.183 1.00 98.06 76 ASN A N 1
ATOM 593 C CA . ASN A 1 76 ? -5.489 -1.113 -3.338 1.00 98.06 76 ASN A CA 1
ATOM 594 C C . ASN A 1 76 ? -6.893 -1.037 -2.730 1.00 98.06 76 ASN A C 1
ATOM 596 O O . ASN A 1 76 ? -7.269 0.002 -2.199 1.00 98.06 76 ASN A O 1
ATOM 600 N N . LYS A 1 77 ? -7.691 -2.100 -2.851 1.00 97.56 77 LYS A N 1
ATOM 601 C CA . LYS A 1 77 ? -9.090 -2.144 -2.404 1.00 97.56 77 LYS A CA 1
ATOM 602 C C . LYS A 1 77 ? -9.366 -3.424 -1.636 1.00 97.56 77 LYS A C 1
ATOM 604 O O . LYS A 1 77 ? -9.267 -4.517 -2.193 1.00 97.56 77 LYS A O 1
ATOM 609 N N . LEU A 1 78 ? -9.743 -3.277 -0.374 1.00 97.56 78 LEU A N 1
ATOM 610 C CA . LEU A 1 78 ? -10.194 -4.388 0.451 1.00 97.56 78 LEU A CA 1
ATOM 611 C C . LEU A 1 78 ? -11.613 -4.807 0.065 1.00 97.56 78 LEU A C 1
ATOM 613 O O . LEU A 1 78 ? -12.460 -3.982 -0.286 1.00 97.56 78 LEU A O 1
ATOM 617 N N . HIS A 1 79 ? -11.869 -6.110 0.122 1.00 97.12 79 HIS A N 1
ATOM 618 C CA . HIS A 1 79 ? -13.208 -6.643 -0.053 1.00 97.12 79 HIS A CA 1
ATOM 619 C C . HIS A 1 79 ? -14.068 -6.297 1.175 1.00 97.12 79 HIS A C 1
ATOM 621 O O . HIS A 1 79 ? -13.630 -6.524 2.302 1.00 97.12 79 HIS A O 1
ATOM 627 N N . PRO A 1 80 ? -15.316 -5.824 1.000 1.00 95.69 80 PRO A N 1
ATOM 628 C CA . PRO A 1 80 ? -16.161 -5.365 2.108 1.00 95.69 80 PRO A CA 1
ATOM 629 C C . PRO A 1 80 ? -16.597 -6.463 3.084 1.00 95.69 80 PRO A C 1
ATOM 631 O O . PRO A 1 80 ? -17.193 -6.164 4.111 1.00 95.69 80 PRO A O 1
ATOM 634 N N . ARG A 1 81 ? -16.379 -7.741 2.750 1.00 94.38 81 ARG A N 1
ATOM 635 C CA . ARG A 1 81 ? -16.869 -8.883 3.544 1.00 94.38 81 ARG A CA 1
ATOM 636 C C . ARG A 1 81 ? -15.862 -10.004 3.757 1.00 94.38 81 ARG A C 1
ATOM 638 O O . ARG A 1 81 ? -16.062 -10.817 4.643 1.00 94.38 81 ARG A O 1
ATOM 645 N N . GLU A 1 82 ? -14.839 -10.090 2.916 1.00 94.56 82 GLU A N 1
ATOM 646 C CA . GLU A 1 82 ? -13.907 -11.224 2.904 1.00 94.56 82 GLU A CA 1
ATOM 647 C C . GLU A 1 82 ? -12.509 -10.696 3.209 1.00 94.56 82 GLU A C 1
ATOM 649 O O . GLU A 1 82 ? -12.236 -9.503 3.039 1.00 94.56 82 GLU A O 1
ATOM 654 N N . ASP A 1 83 ? -11.608 -11.576 3.631 1.00 93.19 83 ASP A N 1
ATOM 655 C CA . ASP A 1 83 ? -10.195 -11.249 3.817 1.00 93.19 83 ASP A CA 1
ATOM 656 C C . ASP A 1 83 ? -9.479 -11.324 2.470 1.00 93.19 83 ASP A C 1
ATOM 658 O O . ASP A 1 83 ? -8.671 -12.202 2.190 1.00 93.19 83 ASP A O 1
ATOM 662 N N . VAL A 1 84 ? -9.864 -10.413 1.580 1.00 96.25 84 VAL A N 1
ATOM 663 C CA . VAL A 1 84 ? -9.353 -10.329 0.216 1.00 96.25 84 VAL A CA 1
ATOM 664 C C . VAL A 1 84 ? -8.958 -8.891 -0.068 1.00 96.25 84 VAL A C 1
ATOM 666 O O . VAL A 1 84 ? -9.725 -7.963 0.186 1.00 96.25 84 VAL A O 1
ATOM 669 N N . LEU A 1 85 ? -7.778 -8.715 -0.650 1.00 97.56 85 LEU A N 1
ATOM 670 C CA . LEU A 1 85 ? -7.303 -7.436 -1.163 1.00 97.56 85 LEU A CA 1
ATOM 671 C C . LEU A 1 85 ? -7.176 -7.535 -2.683 1.00 97.56 85 LEU A C 1
ATOM 673 O O . LEU A 1 85 ? -6.614 -8.497 -3.202 1.00 97.56 85 LEU A O 1
ATOM 677 N N . ALA A 1 86 ? -7.689 -6.542 -3.399 1.00 98.06 86 ALA A N 1
ATOM 678 C CA . ALA A 1 86 ? -7.480 -6.377 -4.828 1.00 98.06 86 ALA A CA 1
ATOM 679 C C . ALA A 1 86 ? -6.548 -5.192 -5.079 1.00 98.06 86 ALA A C 1
ATOM 681 O O . ALA A 1 86 ? -6.764 -4.095 -4.568 1.00 98.06 86 ALA A O 1
ATOM 682 N N . SER A 1 87 ? -5.533 -5.405 -5.902 1.00 97.81 87 SER A N 1
ATOM 683 C CA . SER A 1 87 ? -4.469 -4.438 -6.144 1.00 97.81 87 SER A CA 1
ATOM 684 C C . SER A 1 87 ? -4.243 -4.233 -7.630 1.00 97.81 87 SER A C 1
ATOM 686 O O . SER A 1 87 ? -4.167 -5.197 -8.390 1.00 97.81 87 SER A O 1
ATOM 688 N N . GLY A 1 88 ? -4.110 -2.977 -8.046 1.00 96.69 88 GLY A N 1
ATOM 689 C CA . GLY A 1 88 ? -3.761 -2.607 -9.412 1.00 96.69 88 GLY A CA 1
ATOM 690 C C . GLY A 1 88 ? -2.317 -2.142 -9.504 1.00 96.69 88 GLY A C 1
ATOM 691 O O . GLY A 1 88 ? -1.904 -1.247 -8.769 1.00 96.69 88 GLY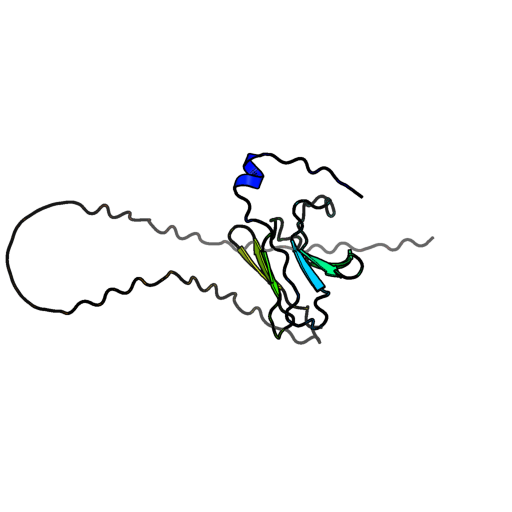 A O 1
ATOM 692 N N . SER A 1 89 ? -1.560 -2.726 -10.431 1.00 92.06 89 SER A N 1
ATOM 693 C CA . SER A 1 89 ? -0.164 -2.375 -10.675 1.00 92.06 89 SER A CA 1
ATOM 694 C C . SER A 1 89 ? 0.149 -2.428 -12.168 1.00 92.06 89 SER A C 1
ATOM 696 O O . SER A 1 89 ? 0.079 -3.484 -12.797 1.00 92.06 89 SER A O 1
ATOM 698 N N . SER A 1 90 ? 0.504 -1.282 -12.757 1.00 88.56 90 SER A N 1
ATOM 699 C CA . SER A 1 90 ? 0.737 -1.137 -14.201 1.00 88.56 90 SER A CA 1
ATOM 700 C C . SER A 1 90 ? -0.398 -1.756 -15.043 1.00 88.56 90 SER A C 1
ATOM 702 O O . SER A 1 90 ? -1.497 -1.212 -15.084 1.00 88.56 90 SER A O 1
ATOM 704 N N . ARG A 1 91 ? -0.149 -2.889 -15.712 1.00 91.75 91 ARG A N 1
ATOM 705 C CA . ARG A 1 91 ? -1.102 -3.609 -16.577 1.00 91.75 91 ARG A CA 1
ATOM 706 C C . ARG A 1 91 ? -1.692 -4.863 -15.922 1.00 91.75 91 ARG A C 1
ATOM 708 O O . ARG A 1 91 ? -2.339 -5.655 -16.602 1.00 91.75 91 ARG A O 1
ATOM 715 N N . SER A 1 92 ? -1.446 -5.055 -14.631 1.00 94.88 92 SER A N 1
ATOM 716 C CA . SER A 1 92 ? -1.782 -6.265 -13.890 1.00 94.88 92 SER A CA 1
ATOM 717 C C . SER A 1 92 ? -2.725 -5.961 -12.730 1.00 94.88 92 SER A C 1
ATOM 719 O O . SER A 1 92 ? -2.671 -4.893 -12.116 1.00 94.88 92 SER A O 1
ATOM 721 N N . LEU A 1 93 ? -3.569 -6.943 -12.421 1.00 96.50 93 LEU A N 1
ATOM 722 C CA . LEU A 1 93 ? -4.385 -6.982 -11.214 1.00 96.50 93 LEU A CA 1
ATOM 723 C C . LEU A 1 93 ? -3.933 -8.163 -10.358 1.00 96.50 93 LEU A C 1
ATOM 725 O O . LEU A 1 93 ? -3.726 -9.262 -10.879 1.00 96.50 93 LEU A O 1
ATOM 729 N N . PHE A 1 94 ? -3.813 -7.938 -9.057 1.00 96.88 94 PHE A N 1
ATOM 730 C CA . PHE A 1 94 ? -3.444 -8.950 -8.077 1.00 96.88 94 PHE A CA 1
ATOM 731 C C . PHE A 1 94 ? -4.560 -9.114 -7.055 1.00 96.88 94 PHE A C 1
ATOM 733 O O . PHE A 1 94 ? -5.175 -8.134 -6.638 1.00 96.88 94 PHE A O 1
ATOM 740 N N . ILE A 1 95 ? -4.819 -10.362 -6.674 1.00 97.00 95 ILE A N 1
ATOM 741 C CA . ILE A 1 95 ? -5.771 -10.719 -5.627 1.00 97.00 95 ILE A CA 1
ATOM 742 C C . ILE A 1 95 ? -4.980 -11.404 -4.523 1.00 97.00 95 ILE A C 1
ATOM 744 O O . ILE A 1 95 ? -4.393 -12.462 -4.749 1.00 97.00 95 ILE A O 1
ATOM 748 N N . TRP A 1 96 ? -4.978 -10.797 -3.346 1.00 96.75 96 TRP A N 1
ATOM 749 C CA . TRP A 1 96 ? -4.311 -11.312 -2.163 1.00 96.75 96 TRP A CA 1
ATOM 750 C C . TRP A 1 96 ? -5.341 -11.968 -1.261 1.00 96.75 96 TRP A C 1
ATOM 752 O O . TRP A 1 96 ? -6.443 -11.444 -1.080 1.00 96.75 96 TRP A O 1
ATOM 762 N N . ARG A 1 97 ? -4.971 -13.115 -0.705 1.00 94.81 97 ARG A N 1
ATOM 763 C CA . ARG A 1 97 ? -5.760 -13.857 0.273 1.00 94.81 97 ARG A CA 1
ATOM 764 C C . ARG A 1 97 ? -4.818 -14.380 1.352 1.00 94.81 97 ARG A C 1
ATOM 766 O O . ARG A 1 97 ? -3.675 -14.703 1.012 1.00 94.81 97 ARG A O 1
ATOM 773 N N . PRO A 1 98 ? -5.270 -14.491 2.609 1.00 92.00 98 PRO A N 1
ATOM 774 C CA . PRO A 1 98 ? -4.564 -15.241 3.627 1.00 92.00 98 PRO A CA 1
ATOM 775 C C . PRO A 1 98 ? -4.211 -16.623 3.094 1.00 92.00 98 PRO A C 1
ATOM 777 O O . PRO A 1 98 ? -5.009 -17.267 2.406 1.00 92.00 98 PRO A O 1
ATOM 780 N N . GLN A 1 99 ? -3.000 -17.073 3.392 1.00 86.00 99 GLN A N 1
ATOM 781 C CA . GLN A 1 99 ? -2.646 -18.451 3.128 1.00 86.00 99 GLN A CA 1
ATOM 782 C C . GLN A 1 99 ? -3.472 -19.320 4.075 1.00 86.00 99 GLN A C 1
ATOM 784 O O . GLN A 1 99 ? -3.290 -19.259 5.287 1.00 86.00 99 GLN A O 1
ATOM 789 N N . GLU A 1 100 ? -4.385 -20.112 3.523 1.00 81.00 100 GLU A N 1
ATOM 790 C CA . GLU A 1 100 ? -5.058 -21.154 4.291 1.00 81.00 100 GLU A CA 1
ATOM 791 C C . GLU A 1 100 ? -3.980 -22.100 4.836 1.00 81.00 100 GLU A C 1
ATOM 793 O O . GLU A 1 100 ? -3.110 -22.560 4.083 1.00 81.00 100 GLU A O 1
ATOM 798 N N . GLU A 1 101 ? -3.997 -22.359 6.147 1.00 62.16 1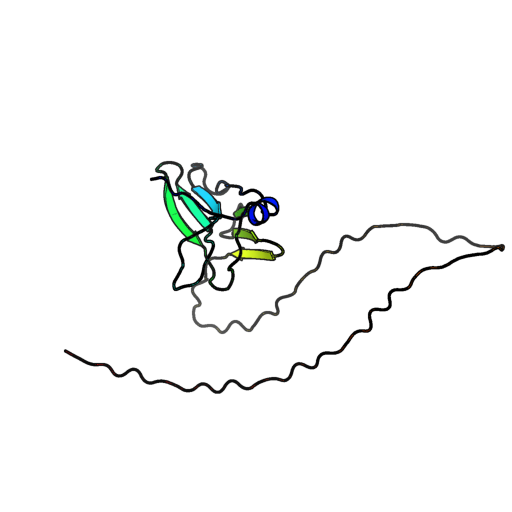01 GLU A N 1
ATOM 799 C CA . GLU A 1 101 ? -3.179 -23.411 6.741 1.00 62.16 101 GLU A CA 1
ATOM 800 C C . GLU A 1 101 ? -3.580 -24.723 6.072 1.00 62.16 101 GLU A C 1
ATOM 802 O O . GLU A 1 101 ? -4.624 -25.311 6.353 1.00 62.16 101 GLU A O 1
ATOM 807 N N . ARG A 1 102 ? -2.762 -25.153 5.112 1.00 54.66 102 ARG A N 1
ATOM 808 C CA . ARG A 1 102 ? -2.922 -26.435 4.447 1.00 54.66 102 ARG A CA 1
ATOM 809 C C . ARG A 1 102 ? -2.704 -27.512 5.500 1.00 54.66 102 ARG A C 1
ATOM 811 O O . ARG A 1 102 ? -1.573 -27.919 5.745 1.00 54.66 102 ARG A O 1
ATOM 818 N N . THR A 1 103 ? -3.788 -27.993 6.097 1.00 47.34 103 THR A N 1
ATOM 819 C CA . THR A 1 103 ? -3.830 -29.400 6.485 1.00 47.34 103 THR A CA 1
ATOM 820 C C . THR A 1 103 ? -3.529 -30.188 5.214 1.00 47.34 103 THR A C 1
ATOM 822 O O . THR A 1 103 ? -4.070 -29.890 4.151 1.00 47.34 103 THR A O 1
ATOM 825 N N . GLU A 1 104 ? -2.538 -31.069 5.285 1.00 47.25 104 GLU A N 1
ATOM 826 C CA . GLU A 1 104 ? -1.957 -31.777 4.147 1.00 47.25 104 GLU A CA 1
ATOM 827 C C . GLU A 1 104 ? -3.015 -32.621 3.421 1.00 47.25 104 GLU A C 1
ATOM 829 O O . GLU A 1 104 ? -3.182 -33.806 3.686 1.00 47.25 104 GLU A O 1
ATOM 834 N N . VAL A 1 105 ? -3.746 -32.012 2.493 1.00 51.47 105 VAL A N 1
ATOM 835 C CA . VAL A 1 105 ? -4.514 -32.713 1.471 1.00 51.47 105 VAL A CA 1
ATOM 836 C C . VAL A 1 105 ? -4.212 -32.013 0.154 1.00 51.47 105 VAL A C 1
ATOM 838 O O . VAL A 1 105 ? -4.408 -30.810 -0.010 1.00 51.47 105 VAL A O 1
ATOM 841 N N . GLU A 1 106 ? -3.599 -32.775 -0.742 1.00 51.25 106 GLU A N 1
ATOM 842 C CA . GLU A 1 106 ? -3.057 -32.359 -2.027 1.00 51.25 106 GLU A CA 1
ATOM 843 C C . GLU A 1 106 ? -4.106 -31.624 -2.881 1.00 51.25 106 GLU A C 1
ATOM 845 O O . GLU A 1 106 ? -4.979 -32.241 -3.482 1.00 51.25 106 GLU A O 1
ATOM 850 N N . GLU A 1 107 ? -4.018 -30.295 -2.980 1.00 47.66 107 GLU A N 1
ATOM 851 C CA . GLU A 1 107 ? -4.807 -29.543 -3.960 1.00 47.66 107 GLU A CA 1
ATOM 852 C C . GLU A 1 107 ? -4.036 -29.462 -5.284 1.00 47.66 107 GLU A C 1
ATOM 854 O O . GLU A 1 107 ? -3.039 -28.744 -5.442 1.00 47.66 107 GLU A O 1
ATOM 859 N N . GLU A 1 108 ? -4.529 -30.253 -6.234 1.00 44.81 108 GLU A N 1
ATOM 860 C CA . GLU A 1 108 ? -4.191 -30.249 -7.649 1.00 44.81 108 GLU A CA 1
ATOM 861 C C . GLU A 1 108 ? -4.202 -28.829 -8.237 1.00 44.81 108 GLU A C 1
ATOM 863 O O . GLU A 1 108 ? -5.011 -27.965 -7.892 1.00 44.81 108 GLU A O 1
ATOM 868 N N . LYS A 1 109 ? -3.276 -28.589 -9.169 1.00 50.69 109 LYS A N 1
ATOM 869 C CA . LYS A 1 109 ? -3.120 -27.328 -9.900 1.00 50.69 109 LYS A CA 1
ATOM 870 C C . LYS A 1 109 ? -4.417 -26.971 -10.638 1.00 50.69 109 LYS A C 1
ATOM 872 O O . LYS A 1 109 ? -4.613 -27.394 -11.771 1.00 50.69 109 LYS A O 1
ATOM 877 N N . LYS A 1 110 ? -5.271 -26.149 -10.026 1.00 43.59 110 LYS A N 1
ATOM 878 C CA . LYS A 1 110 ? -6.416 -25.533 -10.707 1.00 43.59 110 LYS A CA 1
ATOM 879 C C . LYS A 1 110 ? -5.894 -24.557 -11.762 1.00 43.59 110 LYS A C 1
ATOM 881 O O . LYS A 1 110 ? -5.214 -23.576 -11.451 1.00 43.59 110 LYS A O 1
ATOM 886 N N . ASP A 1 111 ? -6.183 -24.873 -13.019 1.00 45.25 111 ASP A N 1
ATOM 887 C CA . ASP A 1 111 ? -5.814 -24.085 -14.188 1.00 45.25 111 ASP A CA 1
ATOM 888 C C . ASP A 1 111 ? -6.265 -22.627 -14.038 1.00 45.25 111 ASP A C 1
ATOM 890 O O . ASP A 1 111 ? -7.440 -22.322 -13.813 1.00 45.25 111 ASP A O 1
ATOM 894 N N . ARG A 1 112 ? -5.313 -21.698 -14.177 1.00 53.41 112 ARG A N 1
ATOM 895 C CA . ARG A 1 112 ? -5.572 -20.254 -14.168 1.00 53.41 112 ARG A CA 1
ATOM 896 C C . ARG A 1 112 ? -6.374 -19.888 -15.421 1.00 53.41 112 ARG A C 1
ATOM 898 O O . ARG A 1 112 ? -5.800 -19.603 -16.470 1.00 53.41 112 ARG A O 1
ATOM 905 N N . LYS A 1 113 ? -7.704 -19.896 -15.328 1.00 46.75 113 LYS A N 1
ATOM 906 C CA . LYS A 1 113 ? -8.590 -19.424 -16.399 1.00 46.75 113 LYS A CA 1
ATOM 907 C C . LYS A 1 113 ? -8.500 -17.898 -16.495 1.00 46.75 113 LYS A C 1
ATOM 909 O O . LYS A 1 113 ? -9.126 -17.182 -15.721 1.00 46.75 113 LYS A O 1
ATOM 914 N N . ILE A 1 114 ? -7.719 -17.399 -17.449 1.00 54.97 114 ILE A N 1
ATOM 915 C CA . ILE A 1 114 ? -7.687 -15.974 -17.798 1.00 54.97 114 ILE A CA 1
ATOM 916 C C . ILE A 1 114 ? -8.975 -15.658 -18.571 1.00 54.97 114 ILE A C 1
ATOM 918 O O . ILE A 1 114 ? -9.182 -16.177 -19.666 1.00 54.97 114 ILE A O 1
ATOM 922 N N . ILE A 1 115 ? -9.853 -14.828 -18.003 1.00 58.47 115 ILE A N 1
ATOM 923 C CA . ILE A 1 115 ? -11.033 -14.294 -18.697 1.00 58.47 115 ILE A CA 1
ATOM 924 C C . ILE A 1 115 ? -10.669 -12.897 -19.204 1.00 58.47 115 ILE A C 1
ATOM 926 O O . ILE A 1 115 ? -10.473 -11.977 -18.415 1.00 58.47 115 ILE A O 1
ATOM 930 N N . ILE A 1 116 ? -10.555 -12.748 -20.524 1.00 46.94 116 ILE A N 1
ATOM 931 C CA . ILE A 1 116 ? -10.370 -11.451 -21.180 1.00 46.94 116 ILE A CA 1
ATOM 932 C C . ILE A 1 116 ? -11.763 -10.896 -21.480 1.00 46.94 116 ILE A C 1
ATOM 934 O O . ILE A 1 116 ? -12.433 -11.357 -22.400 1.00 46.94 116 ILE A O 1
ATOM 938 N N . CYS A 1 117 ? -12.214 -9.917 -20.698 1.00 39.09 117 CYS A N 1
ATOM 939 C CA . CYS A 1 117 ? -13.438 -9.174 -20.992 1.00 39.09 117 CYS A CA 1
ATOM 940 C C . CYS A 1 117 ? -13.137 -8.084 -22.030 1.00 39.09 117 CYS A C 1
ATOM 942 O O . CYS A 1 117 ? -12.930 -6.923 -21.683 1.00 39.09 117 CYS A O 1
ATOM 944 N N . SER A 1 118 ? -13.090 -8.452 -23.309 1.00 46.44 118 SER A N 1
ATOM 945 C CA . SER A 1 118 ? -13.190 -7.477 -24.398 1.00 46.44 118 SER A CA 1
ATOM 946 C C . SER A 1 118 ? -14.651 -7.037 -24.510 1.00 46.44 118 SER A C 1
ATOM 948 O O . SER A 1 118 ? -15.541 -7.873 -24.630 1.00 46.44 118 SER A O 1
ATOM 950 N N . GLY A 1 119 ? -14.914 -5.734 -24.399 1.00 39.59 119 GLY A N 1
ATOM 951 C CA . GLY A 1 119 ? -16.268 -5.185 -24.450 1.00 39.59 119 GLY A CA 1
ATOM 952 C C . GLY A 1 119 ? -16.934 -5.422 -25.807 1.00 39.59 119 GLY A C 1
ATOM 953 O O . GLY A 1 119 ? -16.507 -4.857 -26.809 1.00 39.59 119 GLY A O 1
ATOM 954 N N . ASP A 1 120 ? -18.000 -6.225 -25.821 1.00 40.62 120 ASP A N 1
ATOM 955 C CA . ASP A 1 120 ? -18.862 -6.434 -26.985 1.00 40.62 120 ASP A CA 1
ATOM 956 C C . ASP A 1 120 ? -19.639 -5.152 -27.320 1.00 40.62 120 ASP A C 1
ATOM 958 O O . ASP A 1 120 ? -20.638 -4.795 -26.681 1.00 40.62 120 ASP A O 1
ATOM 962 N N . SER A 1 121 ? -19.211 -4.462 -28.374 1.00 44.91 121 SER A N 1
ATOM 963 C CA . SER A 1 121 ? -20.000 -3.434 -29.042 1.00 44.91 121 SER A CA 1
ATOM 964 C C . SER A 1 121 ? -21.182 -4.088 -29.770 1.00 44.91 121 SER A C 1
ATOM 966 O O . SER A 1 121 ? -21.106 -4.547 -30.907 1.00 44.91 121 SER A O 1
ATOM 968 N N . LYS A 1 122 ? -22.333 -4.118 -29.092 1.00 40.78 122 LYS A N 1
ATOM 969 C CA . LYS A 1 122 ? -23.635 -4.479 -29.668 1.00 40.78 122 LYS A CA 1
ATOM 970 C C . LYS A 1 122 ? -23.946 -3.616 -30.902 1.00 40.78 122 LYS A C 1
ATOM 972 O O . LYS A 1 122 ? -24.207 -2.424 -30.759 1.00 40.78 122 LYS A O 1
ATOM 977 N N . LYS A 1 123 ? -24.100 -4.227 -32.082 1.00 37.78 123 LYS A N 1
ATOM 978 C CA . LYS A 1 123 ? -24.965 -3.692 -33.151 1.00 37.78 123 LYS A CA 1
ATOM 979 C C . LYS A 1 123 ? -26.005 -4.732 -33.570 1.00 37.78 123 LYS A C 1
ATOM 981 O O . LYS A 1 123 ? -25.712 -5.727 -34.220 1.00 37.78 123 LYS A O 1
ATOM 986 N N . LYS A 1 124 ? -27.249 -4.470 -33.155 1.00 36.03 124 LYS A N 1
ATOM 987 C CA . LYS A 1 124 ? -28.485 -5.066 -33.682 1.00 36.03 124 LYS A CA 1
ATOM 988 C C . LYS A 1 124 ? -28.744 -4.506 -35.089 1.00 36.03 124 LYS A C 1
ATOM 990 O O . LYS A 1 124 ? -28.659 -3.295 -35.260 1.00 36.03 124 LYS A O 1
ATOM 995 N N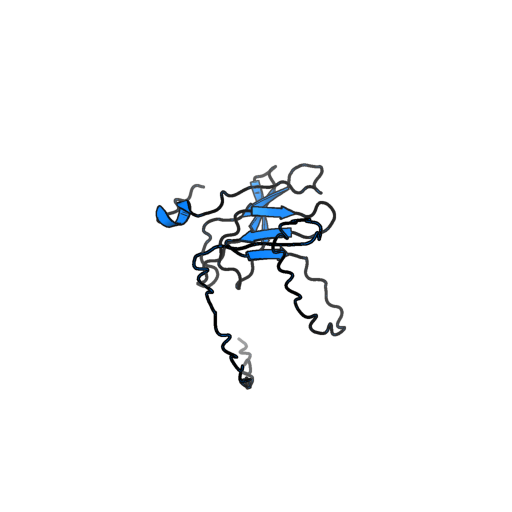 . GLY A 1 125 ? -29.155 -5.335 -36.050 1.00 33.50 125 GLY A N 1
ATOM 996 C CA . GLY A 1 125 ? -29.626 -4.860 -37.359 1.00 33.50 125 GLY A CA 1
ATOM 997 C C . GLY A 1 125 ? -30.263 -5.960 -38.209 1.00 33.50 125 GLY A C 1
ATOM 998 O O . GLY A 1 125 ? -29.622 -6.955 -38.512 1.00 33.50 125 GLY A O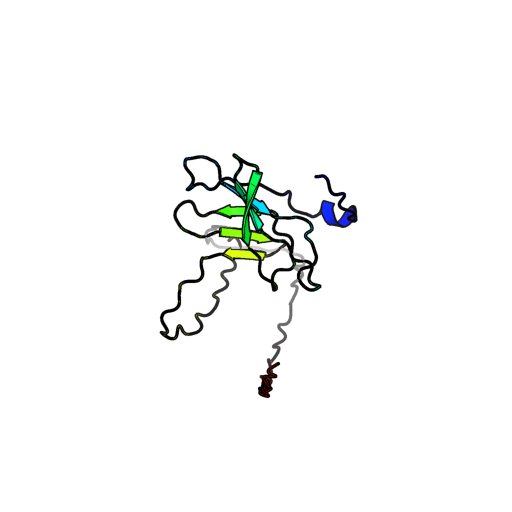 1
ATOM 999 N N . LYS A 1 126 ? -31.547 -5.796 -38.542 1.00 36.34 126 LYS A N 1
ATOM 1000 C CA . LYS A 1 126 ? -32.434 -6.739 -39.246 1.00 36.34 126 LYS A CA 1
ATOM 1001 C C . LYS A 1 126 ? -32.027 -7.012 -40.705 1.00 36.34 126 LYS A C 1
ATOM 1003 O O . LYS A 1 126 ? -31.548 -6.136 -41.411 1.00 36.34 126 LYS A O 1
ATOM 1008 N N . LYS A 1 127 ? -32.372 -8.219 -41.159 1.00 33.72 127 LYS A N 1
ATOM 1009 C CA . LYS A 1 127 ? -32.317 -8.733 -42.537 1.00 33.72 127 LYS A CA 1
ATOM 1010 C C . LYS A 1 127 ? -33.500 -8.184 -43.365 1.00 33.72 127 LYS A C 1
ATOM 1012 O O . LYS A 1 127 ? -34.643 -8.433 -42.988 1.00 33.72 127 LYS A O 1
ATOM 1017 N N . GLN A 1 128 ? -33.253 -7.508 -44.493 1.00 33.34 128 GLN A N 1
ATOM 1018 C CA . GLN A 1 128 ? -34.228 -7.292 -45.582 1.00 33.34 128 GLN A CA 1
ATOM 1019 C C . GLN A 1 128 ? -33.514 -7.114 -46.945 1.00 33.34 128 GLN A C 1
ATOM 1021 O O . GLN A 1 128 ? -32.297 -6.992 -46.992 1.00 33.34 128 GLN A O 1
ATOM 1026 N N . LYS A 1 129 ? -34.256 -7.253 -48.051 1.00 34.31 129 LYS A N 1
ATOM 1027 C CA . LYS A 1 129 ? -33.860 -7.875 -49.335 1.00 34.31 129 LYS A CA 1
ATOM 1028 C C . LYS A 1 129 ? -33.874 -6.870 -50.521 1.00 34.31 129 LYS A C 1
ATOM 1030 O O . LYS A 1 129 ? -34.879 -6.187 -50.663 1.00 34.31 129 LYS A O 1
ATOM 1035 N N . ARG A 1 130 ? -32.881 -6.994 -51.430 1.00 30.50 130 ARG A N 1
ATOM 1036 C CA . ARG A 1 130 ? -32.777 -6.621 -52.884 1.00 30.50 130 ARG A CA 1
ATOM 1037 C C . ARG A 1 130 ? -32.242 -5.234 -53.355 1.00 30.50 130 ARG A C 1
ATOM 1039 O O . ARG A 1 130 ? -32.904 -4.229 -53.156 1.00 30.50 130 ARG A O 1
ATOM 1046 N N . CYS A 1 131 ? -31.183 -5.352 -54.187 1.00 30.22 131 CYS A N 1
ATOM 1047 C CA . CYS A 1 131 ? -30.836 -4.726 -55.493 1.00 30.22 131 CYS A CA 1
ATOM 1048 C C . CYS A 1 131 ? -30.080 -3.375 -55.636 1.00 30.22 131 CYS A C 1
ATOM 1050 O O . CYS A 1 131 ? -30.592 -2.338 -55.238 1.00 30.22 131 CYS A O 1
ATOM 1052 N N . SER A 1 132 ? -28.991 -3.474 -56.434 1.00 33.00 132 SER A N 1
ATOM 1053 C CA . SER A 1 132 ? -28.378 -2.543 -57.418 1.00 33.00 132 SER A CA 1
ATOM 1054 C C . SER A 1 132 ? -27.109 -1.755 -57.039 1.00 33.00 132 SER A C 1
ATOM 1056 O O . SER A 1 132 ? -27.186 -0.853 -56.219 1.00 33.00 132 SER A O 1
ATOM 1058 N N . ASP A 1 133 ? -26.015 -2.159 -57.707 1.00 36.84 133 ASP A N 1
ATOM 1059 C CA . ASP A 1 133 ? -24.847 -1.468 -58.304 1.00 36.84 133 ASP A CA 1
ATOM 1060 C C . ASP A 1 133 ? -24.123 -0.247 -57.687 1.00 36.84 133 ASP A C 1
ATOM 1062 O O . ASP A 1 133 ? -24.726 0.673 -57.144 1.00 36.84 133 ASP A O 1
ATOM 1066 N N . ASP A 1 134 ? -22.803 -0.293 -57.947 1.00 39.09 134 ASP A N 1
ATOM 1067 C CA . ASP A 1 134 ? -21.749 0.740 -58.012 1.00 39.09 134 ASP A CA 1
ATOM 1068 C C . ASP A 1 134 ? -20.775 0.955 -56.817 1.00 39.09 134 ASP A C 1
ATOM 1070 O O . ASP A 1 134 ? -21.085 1.607 -55.823 1.00 39.09 134 ASP A O 1
ATOM 1074 N N . GLU A 1 135 ? -19.589 0.339 -56.999 1.00 38.03 135 GLU A N 1
ATOM 1075 C CA . GLU A 1 135 ? -18.194 0.860 -56.967 1.00 38.03 135 GLU A CA 1
ATOM 1076 C C . GLU A 1 135 ? -17.499 1.384 -55.670 1.00 38.03 135 GLU A C 1
ATOM 1078 O O . GLU A 1 135 ? -17.968 2.304 -55.008 1.00 38.03 135 GLU A O 1
ATOM 1083 N N . ASP A 1 136 ? -16.308 0.783 -55.429 1.00 37.72 136 ASP A N 1
ATOM 1084 C CA . ASP A 1 136 ? -15.046 1.257 -54.792 1.00 37.72 136 ASP A CA 1
ATOM 1085 C C . ASP A 1 136 ? -15.024 1.600 -53.274 1.00 37.72 136 ASP A C 1
ATOM 1087 O O . ASP A 1 136 ? -15.978 2.131 -52.725 1.00 37.72 136 ASP A O 1
ATOM 1091 N N . GLU A 1 137 ? -13.997 1.356 -52.442 1.00 37.84 137 GLU A N 1
ATOM 1092 C CA . GLU A 1 137 ? -12.598 0.903 -52.556 1.00 37.84 137 GLU A CA 1
ATOM 1093 C C . GLU A 1 137 ? -12.103 0.497 -51.127 1.00 37.84 137 GLU A C 1
ATOM 1095 O O . GLU A 1 137 ? -12.535 1.075 -50.129 1.00 37.84 137 GLU A O 1
ATOM 1100 N N . ASP A 1 138 ? -11.215 -0.504 -51.064 1.00 39.34 138 ASP A N 1
ATOM 1101 C CA . ASP A 1 138 ? -10.175 -0.855 -50.066 1.00 39.34 138 ASP A CA 1
ATOM 1102 C C . ASP A 1 138 ? -10.447 -0.969 -48.541 1.00 39.34 138 ASP A C 1
ATOM 1104 O O . ASP A 1 138 ? -10.543 0.009 -47.802 1.00 39.34 138 ASP A O 1
ATOM 1108 N N . ASP A 1 139 ? -10.375 -2.213 -48.032 1.00 42.16 139 ASP A N 1
ATOM 1109 C CA . ASP A 1 139 ? -10.235 -2.541 -46.601 1.00 42.16 139 ASP A CA 1
ATOM 1110 C C . ASP A 1 139 ? -8.926 -3.337 -46.374 1.00 42.16 139 ASP A C 1
ATOM 1112 O O . ASP A 1 139 ? -8.794 -4.510 -46.754 1.00 42.16 139 ASP A O 1
ATOM 1116 N N . ASP A 1 140 ? -7.926 -2.680 -45.775 1.00 40.91 140 ASP A N 1
ATOM 1117 C CA . ASP A 1 140 ? -6.605 -3.231 -45.446 1.00 40.91 140 ASP A CA 1
ATOM 1118 C C . ASP A 1 140 ? -6.698 -4.311 -44.350 1.00 40.91 140 ASP A C 1
ATOM 1120 O O . ASP A 1 140 ? -6.571 -4.086 -43.142 1.00 40.91 140 ASP A O 1
ATOM 1124 N N . MET A 1 141 ? -6.885 -5.552 -44.795 1.00 37.38 141 MET A N 1
ATOM 1125 C CA . MET A 1 141 ? -6.877 -6.757 -43.970 1.00 37.38 141 MET A CA 1
ATOM 1126 C C . MET A 1 141 ? -5.467 -7.043 -43.416 1.00 37.38 141 MET A C 1
ATOM 1128 O O . MET A 1 141 ? -4.668 -7.763 -44.023 1.00 37.38 141 MET A O 1
ATOM 1132 N N . PHE A 1 142 ? -5.165 -6.563 -42.206 1.00 40.31 142 PHE A N 1
ATOM 1133 C CA . PHE A 1 142 ? -3.952 -6.952 -41.475 1.00 40.31 142 PHE A CA 1
ATOM 1134 C C . PHE A 1 142 ? -4.022 -8.433 -41.047 1.00 40.31 142 PHE A C 1
ATOM 1136 O O . PHE A 1 142 ? -4.506 -8.801 -39.976 1.00 40.31 142 PHE A O 1
ATOM 1143 N N . ARG A 1 143 ? -3.524 -9.324 -41.911 1.00 40.06 143 ARG A N 1
ATOM 1144 C CA . ARG A 1 143 ? -3.346 -10.757 -41.631 1.00 40.06 143 ARG A CA 1
ATOM 1145 C C . ARG A 1 143 ? -2.153 -10.978 -40.697 1.00 40.06 143 ARG A C 1
ATOM 1147 O O . ARG A 1 143 ? -1.024 -11.156 -41.154 1.00 40.06 143 ARG A O 1
ATOM 1154 N N . SER A 1 144 ? -2.380 -11.060 -39.387 1.00 52.81 144 SER A N 1
ATOM 1155 C CA . SER A 1 144 ? -1.362 -11.564 -38.457 1.00 52.81 144 SER A CA 1
ATOM 1156 C C . SER A 1 144 ? -1.314 -13.100 -38.500 1.00 52.81 144 SER A C 1
ATOM 1158 O O . SER A 1 144 ? -2.084 -13.821 -37.871 1.00 52.81 144 SER A O 1
ATOM 1160 N N . ARG A 1 145 ? -0.377 -13.617 -39.305 1.00 38.91 145 ARG A N 1
ATOM 1161 C CA . ARG A 1 145 ? 0.024 -15.033 -39.349 1.00 38.91 145 ARG A CA 1
ATOM 1162 C C . ARG A 1 145 ? 0.369 -15.538 -37.940 1.00 38.91 145 ARG A C 1
ATOM 1164 O O . ARG A 1 145 ? 1.389 -15.149 -37.372 1.00 38.91 145 ARG A O 1
ATOM 1171 N N . GLY A 1 146 ? -0.439 -16.461 -37.419 1.00 36.28 146 GLY A N 1
ATOM 1172 C CA . GLY A 1 146 ? -0.137 -17.210 -36.202 1.00 36.28 146 GLY A CA 1
ATOM 1173 C C . GLY A 1 146 ? 1.127 -18.057 -36.369 1.00 36.28 146 GLY A C 1
ATOM 1174 O O . GLY A 1 146 ? 1.181 -18.954 -37.211 1.00 36.28 146 GLY A O 1
ATOM 1175 N N . LYS A 1 147 ? 2.157 -17.778 -35.565 1.00 37.81 147 LYS A N 1
ATOM 1176 C CA . LYS A 1 147 ? 3.322 -18.657 -35.403 1.00 37.81 147 LYS A CA 1
ATOM 1177 C C . LYS A 1 147 ? 3.077 -19.575 -34.207 1.00 37.81 147 LYS A C 1
ATOM 1179 O O . LYS A 1 147 ? 3.077 -19.124 -33.067 1.00 37.81 147 LYS A O 1
ATOM 1184 N N . ASN A 1 148 ? 2.895 -20.866 -34.479 1.00 36.31 148 ASN A N 1
ATOM 1185 C CA . ASN A 1 148 ? 2.907 -21.923 -33.469 1.00 36.31 148 ASN A CA 1
ATOM 1186 C C . ASN A 1 148 ? 4.313 -22.038 -32.862 1.00 36.31 148 ASN A C 1
ATOM 1188 O O . ASN A 1 148 ? 5.226 -22.553 -33.507 1.00 36.31 148 ASN A O 1
ATOM 1192 N N . ILE A 1 149 ? 4.491 -21.580 -31.622 1.00 44.53 149 ILE A N 1
ATOM 1193 C CA . ILE A 1 149 ? 5.706 -21.836 -30.840 1.00 44.53 149 ILE A CA 1
ATOM 1194 C C . ILE A 1 149 ? 5.484 -23.124 -30.042 1.00 44.53 149 ILE A C 1
ATOM 1196 O O . ILE A 1 149 ? 4.705 -23.166 -29.093 1.00 44.53 149 ILE A O 1
ATOM 1200 N N . LYS A 1 150 ? 6.170 -24.195 -30.456 1.00 40.53 150 LYS A N 1
ATOM 1201 C CA . LYS A 1 150 ? 6.283 -25.447 -29.697 1.00 40.53 150 LYS A CA 1
ATOM 1202 C C . LYS A 1 150 ? 7.161 -25.202 -28.468 1.00 40.53 150 LYS A C 1
ATOM 1204 O O . LYS A 1 150 ? 8.332 -24.860 -28.609 1.00 40.53 150 LYS A O 1
ATOM 1209 N N . VAL A 1 151 ? 6.610 -25.404 -27.274 1.00 41.31 151 VAL A N 1
ATOM 1210 C CA . VAL A 1 151 ? 7.362 -25.342 -26.014 1.00 41.31 151 VAL A CA 1
ATOM 1211 C C . VAL A 1 151 ? 8.008 -26.705 -25.758 1.00 41.31 151 VAL A C 1
ATOM 1213 O O . VAL A 1 151 ? 7.317 -27.690 -25.502 1.00 41.31 151 VAL A O 1
ATOM 1216 N N . ASN A 1 152 ? 9.339 -26.763 -25.837 1.00 36.59 152 ASN A N 1
ATOM 1217 C CA . ASN A 1 152 ? 10.119 -27.922 -25.407 1.00 36.59 152 ASN A CA 1
ATOM 1218 C C . ASN A 1 152 ? 10.232 -27.940 -23.876 1.00 36.59 152 ASN A C 1
ATOM 1220 O O . ASN A 1 152 ? 10.615 -26.952 -23.251 1.00 36.59 152 ASN A O 1
ATOM 1224 N N . LYS A 1 153 ? 9.910 -29.090 -23.280 1.00 36.72 153 LYS A N 1
ATOM 1225 C CA . LYS A 1 153 ? 9.954 -29.360 -21.838 1.00 36.72 153 LYS A CA 1
ATOM 1226 C C . LYS A 1 153 ? 11.408 -29.614 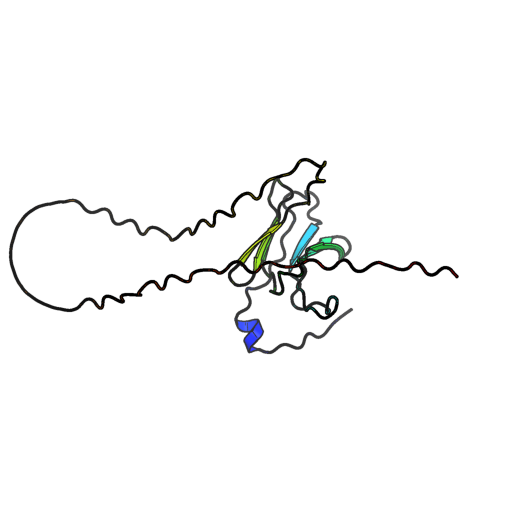-21.413 1.00 36.72 153 LYS A C 1
ATOM 1228 O O . LYS A 1 153 ? 11.947 -30.678 -21.707 1.00 36.72 153 LYS A O 1
ATOM 1233 N N . SER A 1 154 ? 12.053 -28.664 -20.737 1.00 41.31 154 SER A N 1
ATOM 1234 C CA . SER A 1 154 ? 13.364 -28.885 -20.116 1.00 41.31 154 SER A CA 1
ATOM 1235 C C . SER A 1 154 ? 13.197 -29.558 -18.748 1.00 41.31 154 SER A C 1
ATOM 1237 O O . SER A 1 154 ? 12.463 -29.096 -17.876 1.00 41.31 154 SER A O 1
ATOM 1239 N N . GLN A 1 155 ? 13.855 -30.706 -18.579 1.00 37.22 155 GLN A N 1
ATOM 1240 C CA . GLN A 1 155 ? 13.929 -31.439 -17.317 1.00 37.22 155 GLN A CA 1
ATOM 1241 C C . GLN A 1 155 ? 14.897 -30.723 -16.366 1.00 37.22 155 GLN A C 1
ATOM 1243 O O . GLN A 1 155 ? 16.092 -30.639 -16.649 1.00 37.22 155 GLN A O 1
ATOM 1248 N N . VAL A 1 156 ? 14.403 -30.233 -15.229 1.00 37.16 156 VAL A N 1
ATOM 1249 C CA . VAL A 1 156 ? 15.253 -29.709 -14.151 1.00 37.16 156 VAL A CA 1
ATOM 1250 C C . VAL A 1 156 ? 15.667 -30.875 -13.254 1.00 37.16 156 VAL A C 1
ATOM 1252 O O . VAL A 1 156 ? 14.833 -31.496 -12.598 1.00 37.16 156 VAL A O 1
ATOM 1255 N N . LYS A 1 157 ? 16.967 -31.186 -13.247 1.00 36.22 157 LYS A N 1
ATOM 1256 C CA . LYS A 1 157 ? 17.593 -32.121 -12.305 1.00 36.22 157 LYS A CA 1
ATOM 1257 C C . LYS A 1 157 ? 17.830 -31.399 -10.977 1.00 36.22 157 LYS A C 1
ATOM 1259 O O . LYS A 1 157 ? 18.581 -30.432 -10.928 1.00 36.22 157 LYS A O 1
ATOM 1264 N N . THR A 1 158 ? 17.217 -31.884 -9.903 1.00 33.38 158 THR A N 1
ATOM 1265 C CA . THR A 1 158 ? 17.482 -31.442 -8.528 1.00 33.38 158 THR A CA 1
ATOM 1266 C C . THR A 1 158 ? 18.754 -32.100 -7.993 1.00 33.38 158 THR A C 1
ATOM 1268 O O . THR A 1 158 ? 18.787 -33.318 -7.811 1.00 33.38 158 THR A O 1
ATOM 1271 N N . THR A 1 159 ? 19.787 -31.311 -7.699 1.00 35.38 159 THR A N 1
ATOM 1272 C CA . THR A 1 159 ? 20.932 -31.726 -6.877 1.00 35.38 159 THR A CA 1
ATOM 1273 C C . THR A 1 159 ? 20.683 -31.309 -5.425 1.00 35.38 159 THR A C 1
ATOM 12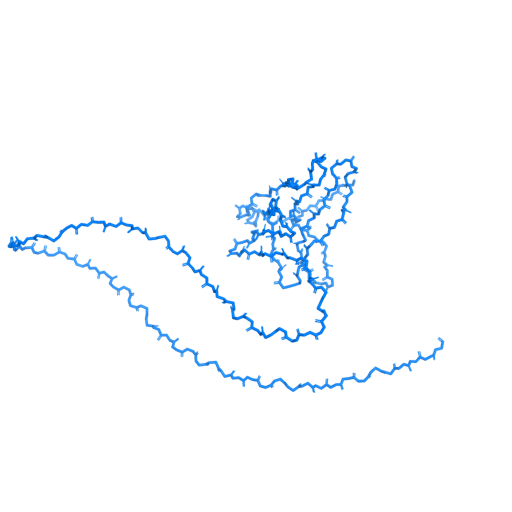75 O O . THR A 1 159 ? 20.427 -30.146 -5.130 1.00 35.38 159 THR A O 1
ATOM 1278 N N . LYS A 1 160 ? 20.710 -32.280 -4.504 1.00 35.38 160 LYS A N 1
ATOM 1279 C CA . LYS A 1 160 ? 20.581 -32.054 -3.056 1.00 35.38 160 LYS A CA 1
ATOM 1280 C C . LYS A 1 160 ? 21.935 -31.596 -2.503 1.00 35.38 160 LYS A C 1
ATOM 1282 O O . LYS A 1 160 ? 22.905 -32.342 -2.624 1.00 35.38 160 LYS A O 1
ATOM 1287 N N . SER A 1 161 ? 22.012 -30.420 -1.882 1.00 35.31 161 SER A N 1
ATOM 1288 C CA . SER A 1 161 ? 23.172 -30.011 -1.080 1.00 35.31 161 SER A CA 1
ATOM 1289 C C . SER A 1 161 ? 22.899 -30.278 0.404 1.00 35.31 161 SER A C 1
ATOM 1291 O O . SER A 1 161 ? 21.885 -29.869 0.963 1.00 35.31 161 SER A O 1
ATOM 1293 N N . SER A 1 162 ? 23.790 -31.042 1.035 1.00 38.66 162 SER A N 1
ATOM 1294 C CA . SER A 1 162 ? 23.716 -31.436 2.443 1.00 38.66 162 SER A CA 1
ATOM 1295 C C . SER A 1 162 ? 24.262 -30.338 3.357 1.00 38.66 162 SER A C 1
ATOM 1297 O O . SER A 1 162 ? 25.422 -29.945 3.221 1.00 38.66 162 SER A O 1
ATOM 1299 N N . THR A 1 163 ? 23.477 -29.896 4.337 1.00 36.72 163 THR A N 1
ATOM 1300 C CA . THR A 1 163 ? 23.923 -28.978 5.394 1.00 36.72 163 THR A CA 1
ATOM 1301 C C . THR A 1 163 ? 24.757 -29.739 6.432 1.00 36.72 163 THR A C 1
ATOM 1303 O O . THR A 1 163 ? 24.250 -30.629 7.116 1.00 36.72 163 THR A O 1
ATOM 1306 N N . ARG A 1 164 ? 26.045 -29.397 6.575 1.00 37.97 164 ARG A N 1
ATOM 1307 C CA . ARG A 1 164 ? 26.875 -29.835 7.711 1.00 37.97 164 ARG A CA 1
ATOM 1308 C C . ARG A 1 164 ? 26.637 -28.896 8.893 1.00 37.97 164 ARG A C 1
ATOM 1310 O O . ARG A 1 164 ? 26.858 -27.696 8.781 1.00 37.97 164 ARG A O 1
ATOM 1317 N N . LYS A 1 165 ? 26.204 -29.460 10.022 1.00 37.28 165 LYS A N 1
ATOM 1318 C CA . LYS A 1 165 ? 26.182 -28.797 11.331 1.00 37.28 165 LYS A CA 1
ATOM 1319 C C . LYS A 1 165 ? 27.613 -28.704 11.867 1.00 37.28 165 LYS A C 1
ATOM 1321 O O . LYS A 1 165 ? 28.269 -29.735 11.998 1.00 37.28 165 LYS A O 1
ATOM 1326 N N . THR A 1 166 ? 28.062 -27.513 12.241 1.00 40.62 166 THR A N 1
ATOM 1327 C CA . THR A 1 166 ? 29.236 -27.323 13.104 1.00 40.62 166 THR A CA 1
ATOM 1328 C C . THR A 1 166 ? 28.781 -26.772 14.447 1.00 40.62 166 THR A C 1
ATOM 1330 O O . THR A 1 166 ? 28.217 -25.688 14.534 1.00 40.62 166 THR A O 1
ATOM 1333 N N . LYS A 1 167 ? 29.005 -27.587 15.479 1.00 37.28 167 LYS A N 1
ATOM 1334 C CA . LYS A 1 167 ? 29.025 -27.230 16.899 1.00 37.28 167 LYS A CA 1
ATOM 1335 C C . LYS A 1 167 ? 30.292 -26.413 17.151 1.00 37.28 167 LYS A C 1
ATOM 1337 O O . LYS A 1 167 ? 31.359 -26.923 16.819 1.00 37.28 167 LYS A O 1
ATOM 1342 N N . THR A 1 168 ? 30.204 -25.251 17.787 1.00 40.38 168 THR A N 1
ATOM 1343 C CA . THR A 1 168 ? 30.988 -24.903 18.989 1.00 40.38 168 THR A CA 1
ATOM 1344 C C . THR A 1 168 ? 30.279 -23.758 19.690 1.00 40.38 168 THR A C 1
ATOM 1346 O O . THR A 1 168 ? 29.857 -22.827 18.972 1.00 40.38 168 THR A O 1
#

InterPro domains:
  IPR015943 WD40/YVTN repeat-like-containing domain superfamily [G3DSA:2.130.10.10] (1-101)
  IPR033312 DNA damage-binding protein 2 [PTHR15169] (1-159)

Organism: Noccaea caerulescens (NCBI:txid107243)

Foldseek 3Di:
DDDDDDDDPVVCVPDDAADWDFQLQDPVSFWIWTKADWDDDDVNATWIWIFIAGNVVRDTPDTDTDSVHSFTFRDWDQDNPAQWIWTDTDPDIDIDHPDDPDPDDDDDDDDPDDDDPDDDPDDDDDDDDDDDDDDDDDDPPPDDDDDDDDDDDDDDDDDDDDDDDDDD

Secondary structure (DSSP, 8-state):
--------HHHHTTSPPPB-EE-TT-TT--EEEEE-SS--EETTEE--PEEEEETTTTEEEEEE--TT--S---EEEE-SSSS-EEEEETTEEEEE-------S------------------------------------------------------PPPPPPP---

Sequence (168 aa):
PSREIVHSHDFNRHLTPFKAEWDPKDASESLIVVGRYISENYNGAALHPIDFIDSSNGQLVAEVMDPNITTITPVNKLHPREDVLASGSSRSLFIWRPQEERTEVEEEKKDRKIIICSGDSKKKGKKQKRCSDDEDEDDDMFRSRGKNIKVNKSQVKTTKSSTRKTKT

pLDDT: mean 70.72, std 25.52, range [30.22, 98.06]